Protein AF-A0A6V7W5D6-F1 (afdb_monomer)

Radius of gyration: 20.04 Å; Cα contacts (8 Å, |Δi|>4): 25; chains: 1; bounding box: 35×14×66 Å

pLDDT: mean 73.19, std 17.28, range [36.38, 92.81]

InterPro domains:
  IPR019421 7TM GPCR, serpentine receptor class d (Srd) [PF10317] (8-69)

Foldseek 3Di:
DVVLVVVLVVLVVVLVVLLVVLVVLLVCLVPPDDPVCVVVSVVSNVVSVVSNVVSVCCNVPPPNPPPPPPDPDPVVVVPPD

Solvent-accessible surface area (backbone atoms only — not comparable to full-atom values): 4919 Å² total; per-residue (Å²): 102,73,67,59,56,52,53,51,52,52,50,53,52,53,45,53,52,53,47,52,51,38,54,52,48,51,50,48,49,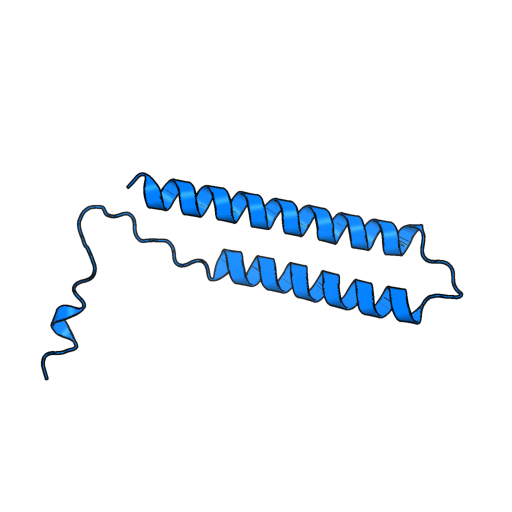74,75,67,64,54,85,90,50,54,68,62,52,50,54,55,49,50,52,40,51,52,49,48,53,48,46,53,50,50,63,68,64,50,73,76,73,72,74,64,74,86,67,78,79,75,67,74,77,79,75,76,124

Sequence (81 aa):
MLKGEIYSTITYCFATFGLFSNLFLIWLILRYTMKEMQVYSKILLQTCFVDIVGICMFVVSQPVFISDNSVGTNWTLYFKL

Structure (mmCIF, N/CA/C/O backbone):
data_AF-A0A6V7W5D6-F1
#
_entry.id   AF-A0A6V7W5D6-F1
#
loop_
_atom_site.group_PDB
_atom_site.id
_atom_site.type_symbol
_atom_site.label_atom_id
_atom_site.label_alt_id
_atom_site.label_comp_id
_atom_site.label_asym_id
_atom_site.label_entity_id
_atom_site.label_seq_id
_atom_site.pdbx_PDB_ins_code
_atom_site.Cartn_x
_atom_site.Cartn_y
_atom_site.Cartn_z
_atom_site.occupancy
_atom_site.B_iso_or_equiv
_atom_site.auth_seq_id
_atom_site.auth_comp_id
_atom_site.auth_asym_id
_atom_site.auth_atom_id
_atom_site.pdbx_PDB_model_num
ATOM 1 N N . MET A 1 1 ? 16.329 6.720 -22.530 1.00 48.94 1 MET A N 1
ATOM 2 C CA . MET A 1 1 ? 16.844 5.921 -21.398 1.00 48.94 1 MET A CA 1
ATOM 3 C C . MET A 1 1 ? 16.644 6.606 -20.041 1.00 48.94 1 MET A C 1
ATOM 5 O O . MET A 1 1 ? 15.739 6.190 -19.338 1.00 48.94 1 MET A O 1
ATOM 9 N N . LEU A 1 2 ? 17.337 7.710 -19.713 1.00 54.19 2 LEU A N 1
ATOM 10 C CA . LEU A 1 2 ? 17.315 8.319 -18.361 1.00 54.19 2 LEU A CA 1
ATOM 11 C C . LEU A 1 2 ? 15.923 8.721 -17.817 1.00 54.19 2 LEU A C 1
ATOM 13 O O . LEU A 1 2 ? 15.661 8.604 -16.626 1.00 54.19 2 LEU A O 1
ATOM 17 N N . LYS A 1 3 ? 15.007 9.193 -18.679 1.00 56.09 3 LYS A N 1
ATOM 18 C CA . LYS A 1 3 ? 13.662 9.617 -18.241 1.00 56.09 3 LYS A CA 1
ATOM 19 C C . LYS A 1 3 ? 12.852 8.450 -17.661 1.00 56.09 3 LYS A C 1
ATOM 21 O O . LYS A 1 3 ? 12.245 8.620 -16.613 1.00 56.09 3 LYS A O 1
ATOM 26 N N . GLY A 1 4 ? 12.875 7.276 -18.297 1.00 63.59 4 GLY A N 1
ATOM 27 C CA . GLY A 1 4 ? 12.085 6.113 -17.867 1.00 63.59 4 GLY A CA 1
ATOM 28 C C . GLY A 1 4 ? 12.515 5.559 -16.506 1.00 63.59 4 GLY A C 1
ATOM 29 O O . GLY A 1 4 ? 11.667 5.241 -15.677 1.00 63.59 4 GLY A O 1
ATOM 30 N N . GLU A 1 5 ? 13.822 5.527 -16.237 1.00 66.00 5 GLU A N 1
ATOM 31 C CA . GLU A 1 5 ? 14.363 5.070 -14.950 1.00 66.00 5 GLU A CA 1
ATOM 32 C C . GLU A 1 5 ? 14.002 6.020 -13.803 1.00 66.00 5 GLU A C 1
ATOM 34 O O . GLU A 1 5 ? 13.633 5.574 -12.716 1.00 66.00 5 GLU A O 1
ATOM 39 N N . ILE A 1 6 ? 14.032 7.331 -14.058 1.00 72.44 6 ILE A N 1
ATOM 40 C CA . ILE A 1 6 ? 13.629 8.345 -13.078 1.00 72.44 6 ILE A CA 1
ATOM 41 C C . ILE A 1 6 ?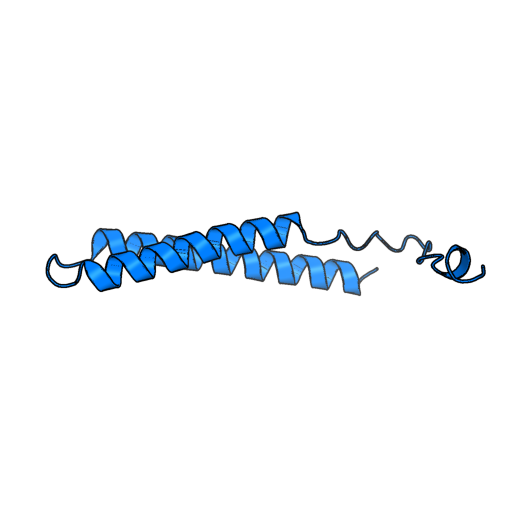 12.131 8.219 -12.761 1.00 72.44 6 ILE A C 1
ATOM 43 O O . ILE A 1 6 ? 11.760 8.223 -11.589 1.00 72.44 6 ILE A O 1
ATOM 47 N N . TYR A 1 7 ? 11.268 8.039 -13.771 1.00 72.12 7 TYR A N 1
ATOM 48 C CA . TYR A 1 7 ? 9.829 7.835 -13.547 1.00 72.12 7 TYR A CA 1
ATOM 49 C C . TYR A 1 7 ? 9.536 6.550 -12.766 1.00 72.12 7 TYR A C 1
ATOM 51 O O . TYR A 1 7 ? 8.727 6.580 -11.837 1.00 72.12 7 TYR A O 1
ATOM 59 N N . SER A 1 8 ? 10.215 5.447 -13.088 1.00 72.06 8 SER A N 1
ATOM 60 C CA . SER A 1 8 ? 10.076 4.191 -12.343 1.00 72.06 8 SER A CA 1
ATOM 61 C C . SER A 1 8 ? 10.496 4.373 -10.880 1.00 72.06 8 SER A C 1
ATOM 63 O O . SER A 1 8 ? 9.727 4.083 -9.964 1.00 72.06 8 SER A O 1
ATOM 65 N N . THR A 1 9 ? 11.661 4.984 -10.648 1.00 79.31 9 THR A N 1
ATOM 66 C CA . THR A 1 9 ? 12.194 5.236 -9.300 1.00 79.31 9 THR A CA 1
ATOM 67 C C . THR A 1 9 ? 11.254 6.107 -8.466 1.00 79.31 9 THR A C 1
ATOM 69 O O . THR A 1 9 ? 10.937 5.762 -7.329 1.00 79.31 9 THR A O 1
ATOM 72 N N . ILE A 1 10 ? 10.751 7.213 -9.028 1.00 81.19 10 ILE A N 1
ATOM 73 C CA . ILE A 1 10 ? 9.791 8.091 -8.343 1.00 81.19 10 ILE A CA 1
ATOM 74 C C . ILE A 1 10 ? 8.518 7.316 -7.990 1.00 81.19 10 ILE A C 1
ATOM 76 O O . ILE A 1 10 ? 8.032 7.419 -6.864 1.00 81.19 10 ILE A O 1
ATOM 80 N N . THR A 1 11 ? 7.999 6.505 -8.913 1.00 80.88 11 THR A N 1
ATOM 81 C CA . THR A 1 11 ? 6.760 5.755 -8.672 1.00 80.88 11 THR A CA 1
ATOM 82 C C . THR A 1 11 ? 6.935 4.704 -7.573 1.00 80.88 11 THR A C 1
ATOM 84 O O . THR A 1 11 ? 6.078 4.589 -6.697 1.00 80.88 11 THR A O 1
ATOM 87 N N . TYR A 1 12 ? 8.072 4.003 -7.536 1.00 81.62 12 TYR A N 1
ATOM 88 C CA . TYR A 1 12 ? 8.413 3.088 -6.442 1.00 81.62 12 TYR A CA 1
ATOM 89 C C . TYR A 1 12 ? 8.558 3.804 -5.088 1.00 81.62 12 TYR A C 1
ATOM 91 O O . TYR A 1 12 ? 8.085 3.295 -4.067 1.00 81.62 12 TYR A O 1
ATOM 99 N N . CYS A 1 13 ? 9.153 4.999 -5.059 1.00 84.75 13 CYS A N 1
ATOM 100 C CA . CYS A 1 13 ? 9.252 5.809 -3.841 1.00 84.75 13 CYS A CA 1
ATOM 101 C C . CYS A 1 13 ? 7.871 6.245 -3.324 1.00 84.75 13 CYS A C 1
ATOM 103 O O . CYS A 1 13 ? 7.589 6.120 -2.133 1.00 84.75 13 CYS A O 1
ATOM 105 N N . PHE A 1 14 ? 6.976 6.700 -4.206 1.00 85.75 14 PHE A N 1
ATOM 106 C CA . PHE A 1 14 ? 5.607 7.058 -3.820 1.00 85.75 14 PHE A CA 1
ATOM 107 C C . PHE A 1 14 ? 4.806 5.845 -3.335 1.00 85.75 14 PHE A C 1
ATOM 109 O O . PHE A 1 14 ? 4.108 5.937 -2.326 1.00 85.75 14 PHE A O 1
ATOM 116 N N . ALA A 1 15 ? 4.939 4.697 -4.006 1.00 85.31 15 ALA A N 1
ATOM 117 C CA . ALA A 1 15 ? 4.258 3.468 -3.612 1.00 85.31 15 ALA A CA 1
ATOM 118 C C . ALA A 1 15 ? 4.714 2.968 -2.233 1.00 85.31 15 ALA A C 1
ATOM 120 O O . ALA A 1 15 ? 3.886 2.640 -1.383 1.00 85.31 15 ALA A O 1
ATOM 121 N N . THR A 1 16 ? 6.024 2.951 -1.978 1.00 86.75 16 THR A N 1
ATOM 122 C CA . THR A 1 16 ? 6.570 2.523 -0.680 1.00 86.75 16 THR A CA 1
ATOM 123 C C . THR A 1 16 ? 6.188 3.482 0.449 1.00 86.75 16 THR A C 1
ATOM 125 O O . THR A 1 16 ? 5.781 3.023 1.517 1.00 86.75 16 THR A O 1
ATOM 128 N N . PHE A 1 17 ? 6.211 4.799 0.212 1.00 90.44 17 PHE A N 1
ATOM 129 C CA . PHE A 1 17 ? 5.747 5.793 1.185 1.00 90.44 17 PHE A CA 1
ATOM 130 C C . PHE A 1 17 ? 4.241 5.678 1.480 1.00 90.44 17 PHE A C 1
ATOM 132 O O . PHE A 1 17 ? 3.824 5.744 2.641 1.00 90.44 17 PHE A O 1
ATOM 139 N N . GLY A 1 18 ? 3.423 5.460 0.446 1.00 88.00 18 GLY A N 1
ATOM 140 C CA . GLY A 1 18 ? 1.980 5.256 0.579 1.00 88.00 18 GLY A CA 1
ATOM 141 C C . GLY A 1 18 ? 1.629 3.983 1.354 1.00 88.00 18 GLY A C 1
ATOM 142 O O . GLY A 1 18 ? 0.762 4.014 2.228 1.00 88.00 18 GLY A O 1
ATOM 143 N N . LEU A 1 19 ? 2.342 2.879 1.106 1.00 89.00 19 LEU A N 1
ATOM 144 C CA . LEU A 1 19 ? 2.184 1.636 1.868 1.00 89.00 19 LEU A CA 1
ATOM 145 C C . LEU A 1 19 ? 2.578 1.818 3.335 1.00 89.00 19 LEU A C 1
ATOM 147 O O . LEU A 1 19 ? 1.824 1.427 4.226 1.00 89.00 19 LEU A O 1
ATOM 151 N N . PHE A 1 20 ? 3.729 2.442 3.594 1.00 91.94 20 PHE A N 1
ATOM 152 C CA . PHE A 1 20 ? 4.199 2.691 4.955 1.00 91.94 20 PHE A CA 1
ATOM 153 C C . PHE A 1 20 ? 3.200 3.535 5.755 1.00 91.94 20 PHE A C 1
ATOM 155 O O . PHE A 1 20 ? 2.845 3.181 6.880 1.00 91.94 20 PHE A O 1
ATOM 162 N N . SER A 1 21 ? 2.695 4.613 5.153 1.00 90.25 21 SER A N 1
ATOM 163 C CA . SER A 1 21 ? 1.746 5.522 5.800 1.00 90.25 21 SER A CA 1
ATOM 164 C C . SER A 1 21 ? 0.412 4.838 6.115 1.00 90.25 21 SER A C 1
ATOM 166 O O . SER A 1 21 ? -0.114 5.001 7.215 1.00 90.25 21 SER A O 1
ATOM 168 N N . ASN A 1 22 ? -0.109 4.016 5.197 1.00 89.06 22 ASN A N 1
ATOM 169 C CA . ASN A 1 22 ? -1.347 3.262 5.415 1.00 89.06 22 ASN A CA 1
ATOM 170 C C . ASN A 1 22 ? -1.199 2.176 6.493 1.00 89.06 22 ASN A C 1
ATOM 172 O O . ASN A 1 22 ? -2.087 2.016 7.330 1.00 89.06 22 ASN A O 1
ATOM 176 N N . LEU A 1 23 ? -0.060 1.476 6.543 1.00 90.25 23 LEU A 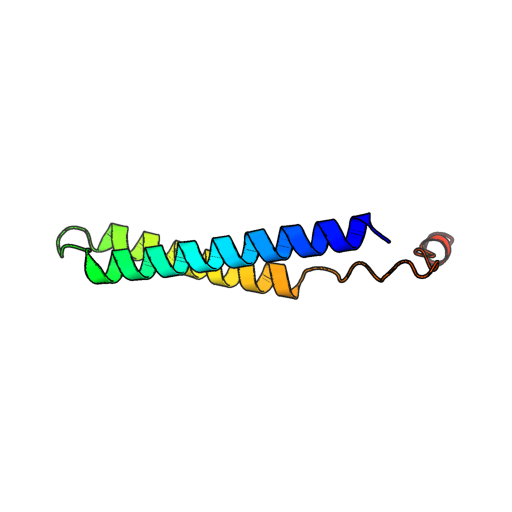N 1
ATOM 177 C CA . LEU A 1 23 ? 0.235 0.523 7.621 1.00 90.25 23 LEU A CA 1
ATOM 178 C C . LEU A 1 23 ? 0.363 1.221 8.980 1.00 90.25 23 LEU A C 1
ATOM 180 O O . LEU A 1 23 ? -0.156 0.726 9.983 1.00 90.25 23 LEU A O 1
ATOM 184 N N . PHE A 1 24 ? 1.007 2.388 9.010 1.00 91.62 24 PHE A N 1
ATOM 185 C CA . PHE A 1 24 ? 1.108 3.206 10.214 1.00 91.62 24 PHE A CA 1
ATOM 186 C C . PHE A 1 24 ? -0.269 3.686 10.694 1.00 91.62 24 PHE A C 1
ATOM 188 O O . PHE A 1 24 ? -0.554 3.618 11.891 1.00 91.62 24 PHE A O 1
ATOM 195 N N . LEU A 1 25 ? -1.159 4.088 9.778 1.00 89.50 25 LEU A N 1
ATOM 196 C CA . LEU A 1 25 ? -2.534 4.462 10.115 1.00 89.50 25 LEU A CA 1
ATOM 197 C C . LEU A 1 25 ? -3.310 3.286 10.715 1.00 89.50 25 LEU A C 1
ATOM 199 O O . LEU A 1 25 ? -3.923 3.442 11.766 1.00 89.50 25 LEU A O 1
ATOM 203 N N . ILE A 1 26 ? -3.248 2.102 10.099 1.00 90.62 26 ILE A N 1
ATOM 204 C CA . ILE A 1 26 ? -3.901 0.892 10.627 1.00 90.62 26 ILE A CA 1
ATOM 205 C C . ILE A 1 26 ? -3.392 0.585 12.039 1.00 90.62 26 ILE A C 1
ATOM 207 O O . ILE A 1 26 ? -4.182 0.292 12.938 1.00 90.62 26 ILE A O 1
ATOM 211 N N . TRP A 1 27 ? -2.082 0.702 12.260 1.00 89.19 27 TRP A N 1
ATOM 212 C CA . TRP A 1 27 ? -1.490 0.506 13.578 1.00 89.19 27 TRP A CA 1
ATOM 213 C C . TRP A 1 27 ? -1.999 1.523 14.611 1.00 89.19 27 TRP A C 1
ATOM 215 O O . TRP A 1 27 ? -2.363 1.135 15.724 1.00 89.19 27 TRP A O 1
ATOM 225 N N . LEU A 1 28 ? -2.095 2.806 14.246 1.00 88.69 28 LEU A N 1
ATOM 226 C CA . LEU A 1 28 ? -2.670 3.843 15.109 1.00 88.69 28 LEU A CA 1
ATOM 227 C C . LEU A 1 28 ? -4.143 3.575 15.421 1.00 88.69 28 LEU A C 1
ATOM 229 O O . LEU A 1 28 ? -4.547 3.666 16.580 1.00 88.69 28 LEU A O 1
ATOM 233 N N . ILE A 1 29 ? -4.930 3.201 14.412 1.00 87.38 29 ILE A N 1
ATOM 234 C CA . ILE A 1 29 ? -6.350 2.877 14.558 1.00 87.38 29 ILE A CA 1
ATOM 235 C C . ILE A 1 29 ? -6.521 1.719 15.545 1.00 87.38 29 ILE A C 1
ATOM 237 O O . ILE A 1 29 ? -7.332 1.825 16.464 1.00 87.38 29 ILE A O 1
ATOM 241 N N . LEU A 1 30 ? -5.737 0.646 15.411 1.00 85.38 30 LEU A N 1
ATOM 242 C CA . LEU A 1 30 ? -5.808 -0.511 16.307 1.00 85.38 30 LEU A CA 1
ATOM 243 C C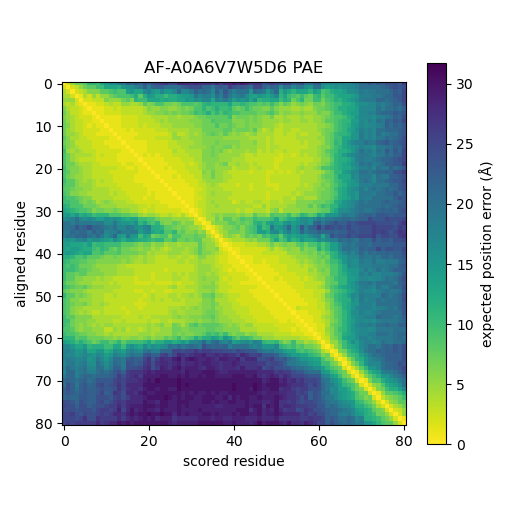 . LEU A 1 30 ? -5.372 -0.181 17.739 1.00 85.38 30 LEU A C 1
ATOM 245 O O . LEU A 1 30 ? -5.955 -0.703 18.686 1.00 85.38 30 LEU A O 1
ATOM 249 N N . ARG A 1 31 ? -4.357 0.673 17.912 1.00 85.62 31 ARG A N 1
ATOM 250 C CA . ARG A 1 31 ? -3.789 0.976 19.233 1.00 85.62 31 ARG A CA 1
ATOM 251 C C . ARG A 1 31 ? -4.566 2.044 20.007 1.00 85.62 31 ARG A C 1
ATOM 253 O O . ARG A 1 31 ? -4.616 1.966 21.231 1.00 85.62 31 ARG A O 1
ATOM 260 N N . TYR A 1 32 ? -5.147 3.027 19.319 1.00 81.94 32 TYR A N 1
ATOM 261 C CA . TYR A 1 32 ? -5.721 4.228 19.940 1.00 81.94 32 TYR A CA 1
ATOM 262 C C . TYR A 1 32 ? -7.233 4.414 19.721 1.00 81.94 32 TYR A C 1
ATOM 264 O O . TYR A 1 32 ? -7.798 5.374 20.245 1.00 81.94 32 TYR A O 1
ATOM 272 N N . THR A 1 33 ? -7.931 3.524 19.000 1.00 74.44 33 THR A N 1
ATOM 273 C CA . THR A 1 33 ? -9.398 3.634 18.854 1.00 74.44 33 THR A CA 1
ATOM 274 C C . THR A 1 33 ? -10.109 3.392 20.191 1.00 74.44 33 THR A C 1
ATOM 276 O O . THR A 1 33 ? -10.148 2.276 20.709 1.00 74.44 33 THR A O 1
ATOM 279 N N . MET A 1 34 ? -10.747 4.439 20.716 1.00 67.75 34 MET A N 1
ATOM 280 C CA . MET A 1 34 ? -11.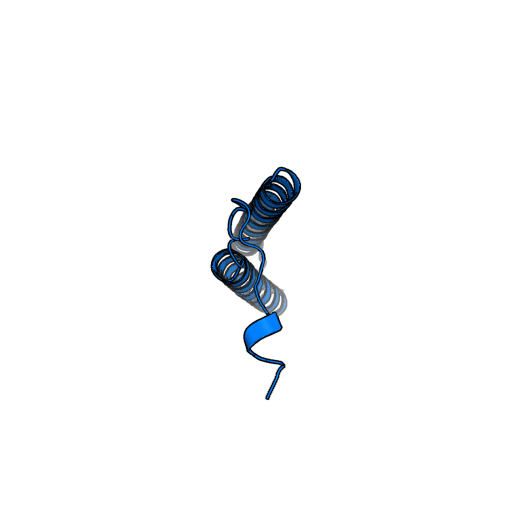683 4.378 21.844 1.00 67.75 34 MET A CA 1
ATOM 281 C C . MET A 1 34 ? -13.030 3.778 21.396 1.00 67.75 34 MET A C 1
ATOM 283 O O . MET A 1 34 ? -13.501 4.053 20.290 1.00 67.75 34 MET A O 1
ATOM 287 N N . LYS A 1 35 ? -13.686 2.982 22.259 1.00 63.78 35 LYS A N 1
ATOM 288 C CA . LYS A 1 35 ? -14.930 2.240 21.937 1.00 63.78 35 LYS A CA 1
ATOM 289 C C . LYS A 1 35 ? -16.106 3.110 21.460 1.00 63.78 35 LYS A C 1
ATOM 291 O O . LYS A 1 35 ? -16.974 2.592 20.768 1.00 63.78 35 LYS A O 1
ATOM 296 N N . GLU A 1 36 ? -16.111 4.399 21.775 1.00 68.62 36 GLU A N 1
ATOM 297 C CA . GLU A 1 36 ? -17.15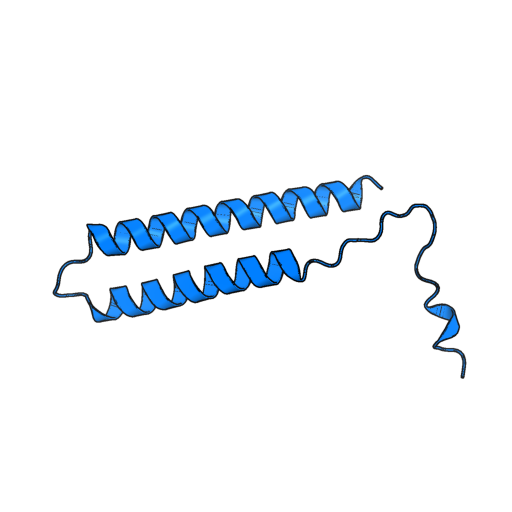6 5.351 21.374 1.00 68.62 36 GLU A CA 1
ATOM 298 C C . GLU A 1 36 ? -17.115 5.712 19.872 1.00 68.62 36 GLU A C 1
ATOM 300 O O . GLU A 1 36 ? -18.137 6.066 19.295 1.00 68.62 36 GLU A O 1
ATOM 305 N N . MET A 1 37 ? -15.963 5.587 19.193 1.00 70.62 37 MET A N 1
ATOM 306 C CA . MET A 1 37 ? -15.778 6.053 17.800 1.00 70.62 37 MET A CA 1
ATOM 307 C C . MET A 1 37 ? -15.612 4.917 16.777 1.00 70.62 37 MET A C 1
ATOM 309 O O . MET A 1 37 ? -14.977 5.076 15.731 1.00 70.62 37 MET A O 1
ATOM 313 N N . GLN A 1 38 ? -16.194 3.748 17.055 1.00 71.88 38 GLN A N 1
ATOM 314 C CA . GLN A 1 38 ? -15.981 2.547 16.238 1.00 71.88 38 GLN A CA 1
ATOM 315 C C . GLN A 1 38 ? -16.448 2.676 14.782 1.00 71.88 38 GLN A C 1
ATOM 317 O O . GLN A 1 38 ? -15.873 2.028 13.911 1.00 71.88 38 GLN A O 1
ATOM 322 N N . VAL A 1 39 ? -17.459 3.499 14.489 1.00 78.44 39 VAL A N 1
ATOM 323 C CA . VAL A 1 39 ? -17.967 3.662 13.113 1.00 78.44 39 VAL A CA 1
ATOM 324 C C . VAL A 1 39 ? -16.943 4.384 12.232 1.00 78.44 39 VAL A C 1
ATOM 326 O O . VAL A 1 39 ? -16.599 3.883 11.164 1.00 78.44 39 VAL A O 1
ATOM 329 N N . TYR A 1 40 ? -16.388 5.503 12.707 1.00 78.38 40 TYR A N 1
ATOM 330 C CA . TYR A 1 40 ? -15.362 6.261 11.980 1.00 78.38 40 TYR A CA 1
ATOM 331 C C . TYR A 1 40 ? -14.082 5.447 11.780 1.00 78.38 40 TYR A C 1
ATOM 333 O O . TYR A 1 40 ? -13.538 5.407 10.681 1.00 78.38 40 TYR A O 1
ATOM 341 N N . SER A 1 41 ? -13.649 4.740 12.825 1.00 81.38 41 SER A N 1
ATOM 342 C CA . SER A 1 41 ? -12.484 3.851 12.790 1.00 81.38 41 SER A CA 1
ATOM 343 C C . SER A 1 41 ? -12.615 2.759 11.715 1.00 81.38 41 SER A C 1
ATOM 345 O O . SER A 1 41 ? -11.671 2.502 10.968 1.00 81.38 41 SER A O 1
ATOM 347 N N . LYS A 1 42 ? -13.811 2.175 11.550 1.00 83.81 42 LYS A N 1
ATOM 348 C CA . LYS A 1 42 ? -14.078 1.163 10.514 1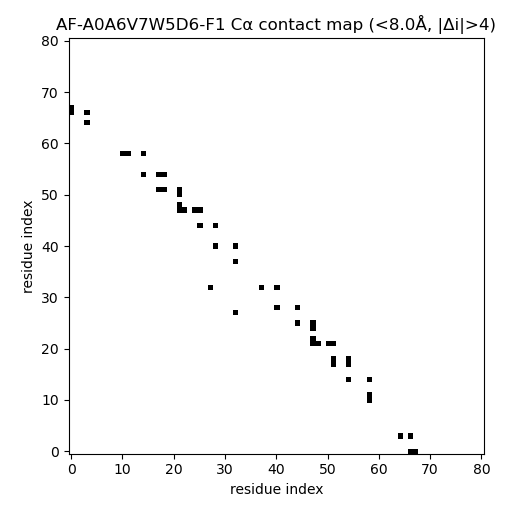.00 83.81 42 LYS A CA 1
ATOM 349 C C . LYS A 1 42 ? -14.052 1.723 9.092 1.00 83.81 42 LYS A C 1
ATOM 351 O O . LYS A 1 42 ? -13.521 1.056 8.209 1.00 83.81 42 LYS A O 1
ATOM 356 N N . ILE A 1 43 ? -14.590 2.924 8.872 1.00 87.69 43 ILE A N 1
ATOM 357 C CA . ILE A 1 43 ? -14.547 3.583 7.555 1.00 87.69 43 ILE A CA 1
ATOM 358 C C . ILE A 1 43 ? -13.094 3.907 7.186 1.00 87.69 43 ILE A C 1
ATOM 360 O O . ILE A 1 43 ? -12.662 3.607 6.077 1.00 87.69 43 ILE A O 1
ATOM 364 N N . LEU A 1 44 ? -12.322 4.433 8.142 1.00 87.44 44 LEU A N 1
ATOM 365 C CA . LEU A 1 44 ? -10.907 4.756 7.946 1.00 87.44 44 LEU A CA 1
ATOM 366 C C . LEU A 1 44 ? -10.071 3.499 7.639 1.00 87.44 44 LEU A C 1
ATOM 368 O O . LEU A 1 44 ? -9.185 3.515 6.786 1.00 87.44 44 LEU A O 1
ATOM 372 N N . LEU A 1 45 ? -10.390 2.377 8.291 1.00 87.38 45 LEU A N 1
ATOM 373 C CA . LEU A 1 45 ? -9.748 1.091 8.027 1.00 87.38 45 LEU A CA 1
ATOM 374 C C . LEU A 1 45 ? -10.083 0.553 6.625 1.00 87.38 45 LEU A C 1
ATOM 376 O O . LEU A 1 45 ? -9.206 0.014 5.952 1.00 87.38 45 LEU A O 1
ATOM 380 N N . GLN A 1 46 ? -11.327 0.725 6.162 1.00 87.62 46 GLN A N 1
ATOM 381 C CA . GLN A 1 46 ? -11.722 0.358 4.798 1.00 87.62 46 GLN A CA 1
ATOM 382 C C . GLN A 1 46 ? -10.971 1.180 3.749 1.00 87.62 46 GLN A C 1
ATOM 384 O O . GLN A 1 46 ? -10.471 0.601 2.787 1.00 87.62 46 GLN A O 1
ATOM 389 N N . THR A 1 47 ? -10.836 2.495 3.941 1.00 89.94 47 THR A N 1
ATOM 390 C CA . THR A 1 47 ? -10.080 3.344 3.009 1.00 89.94 47 THR A CA 1
ATOM 391 C C . THR A 1 47 ? -8.601 2.970 2.972 1.00 89.94 47 THR A C 1
ATOM 393 O O . THR A 1 47 ? -8.056 2.827 1.885 1.00 89.94 47 THR A O 1
ATOM 396 N N . CYS A 1 48 ? -7.973 2.680 4.121 1.00 90.69 48 CYS A N 1
ATOM 397 C CA . CYS A 1 48 ? -6.586 2.199 4.142 1.00 90.69 48 CYS A CA 1
ATOM 398 C C . CYS A 1 48 ? -6.415 0.853 3.422 1.00 90.69 48 CYS A C 1
ATOM 400 O O . CYS A 1 48 ? -5.399 0.629 2.768 1.00 90.69 48 CYS A O 1
ATOM 402 N N . PHE A 1 49 ? -7.396 -0.050 3.517 1.00 89.75 49 PHE A N 1
ATOM 403 C CA . PHE A 1 49 ? -7.348 -1.321 2.794 1.00 89.75 49 PHE A CA 1
ATOM 404 C C . PHE A 1 49 ? -7.465 -1.120 1.279 1.00 89.75 49 PHE A C 1
ATOM 406 O O . PHE A 1 49 ? -6.688 -1.696 0.518 1.00 89.75 49 PHE A O 1
ATOM 413 N N . VAL A 1 50 ? -8.402 -0.272 0.842 1.00 92.81 50 VAL A N 1
ATOM 414 C CA . VAL A 1 50 ? -8.567 0.080 -0.575 1.00 92.81 50 VAL A CA 1
ATOM 415 C C . VAL A 1 50 ? -7.313 0.764 -1.118 1.00 92.81 50 VAL A C 1
ATOM 417 O O . VAL A 1 50 ? -6.883 0.415 -2.212 1.00 92.81 50 VAL A O 1
ATOM 420 N N . ASP A 1 51 ? -6.679 1.650 -0.350 1.00 89.44 51 ASP A N 1
ATOM 421 C CA . ASP A 1 51 ? -5.433 2.307 -0.752 1.00 89.44 51 ASP A CA 1
ATOM 422 C C . ASP A 1 51 ? -4.277 1.315 -0.906 1.00 89.44 51 ASP A C 1
ATOM 424 O O . ASP A 1 51 ? -3.555 1.371 -1.899 1.00 89.44 51 ASP A O 1
ATOM 428 N N . ILE A 1 52 ? -4.108 0.365 0.022 1.00 89.75 52 ILE A N 1
ATOM 429 C CA . ILE A 1 52 ? -3.079 -0.682 -0.103 1.00 89.75 52 ILE A CA 1
ATOM 430 C C . ILE A 1 52 ? -3.312 -1.509 -1.373 1.00 89.75 52 ILE A C 1
ATOM 432 O O . ILE A 1 52 ? -2.379 -1.732 -2.143 1.00 89.75 52 ILE A O 1
ATOM 436 N N . VAL A 1 53 ? -4.556 -1.933 -1.622 1.00 90.50 53 VAL A N 1
ATOM 437 C CA . VAL A 1 53 ? -4.913 -2.685 -2.835 1.00 90.50 53 VAL A CA 1
ATOM 438 C C . VAL A 1 53 ? -4.678 -1.841 -4.088 1.00 90.50 53 VAL A C 1
ATOM 440 O O . VAL A 1 53 ? -4.107 -2.338 -5.056 1.00 90.50 53 VAL A O 1
ATOM 443 N N . GLY A 1 54 ? -5.063 -0.566 -4.063 1.00 88.94 54 GLY A N 1
ATOM 444 C CA . GLY A 1 54 ? -4.866 0.382 -5.154 1.00 88.94 54 GLY A CA 1
ATOM 445 C C . GLY A 1 54 ? -3.390 0.577 -5.481 1.00 88.94 54 GLY A C 1
ATOM 446 O O . GLY A 1 54 ? -3.010 0.450 -6.641 1.00 88.94 54 GLY A O 1
ATOM 447 N N . ILE A 1 55 ? -2.541 0.790 -4.472 1.00 88.25 55 ILE A N 1
ATOM 448 C CA . ILE A 1 55 ? -1.089 0.923 -4.646 1.00 88.25 55 ILE A CA 1
ATOM 449 C C . ILE A 1 55 ? -0.494 -0.376 -5.202 1.00 88.25 55 ILE A C 1
ATOM 451 O O . ILE A 1 55 ? 0.288 -0.323 -6.148 1.00 88.25 55 ILE A O 1
ATOM 455 N N . CYS A 1 56 ? -0.887 -1.543 -4.684 1.00 84.75 56 CYS A N 1
ATOM 456 C CA . CYS A 1 56 ? -0.427 -2.834 -5.204 1.00 84.75 56 CYS A CA 1
ATOM 457 C C . CYS A 1 56 ? -0.818 -3.030 -6.674 1.00 84.75 56 CYS A C 1
ATOM 459 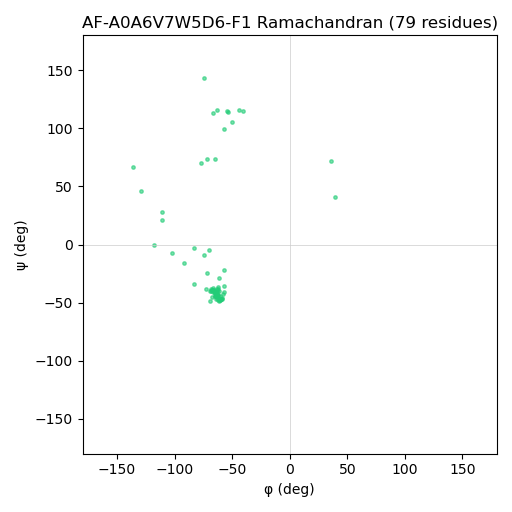O O . CYS A 1 56 ? 0.029 -3.368 -7.499 1.00 84.75 56 CYS A O 1
ATOM 461 N N . MET A 1 57 ? -2.080 -2.768 -7.021 1.00 86.38 57 MET A N 1
ATOM 462 C CA . MET A 1 57 ? -2.561 -2.840 -8.401 1.00 86.38 57 MET A CA 1
ATOM 463 C C . MET A 1 57 ? -1.838 -1.831 -9.290 1.00 86.38 57 MET A C 1
ATOM 465 O O . MET A 1 57 ? -1.497 -2.163 -10.418 1.00 86.38 57 MET A O 1
ATOM 469 N N . PHE A 1 58 ? -1.548 -0.630 -8.794 1.00 83.19 58 PHE A N 1
ATOM 470 C CA . PHE A 1 58 ? -0.832 0.407 -9.536 1.00 83.19 58 PHE A CA 1
ATOM 471 C C . PHE A 1 58 ? 0.637 0.043 -9.788 1.00 83.19 58 PHE A C 1
ATOM 473 O O . PHE A 1 58 ? 1.155 0.288 -10.871 1.00 83.19 58 PHE A O 1
ATOM 480 N N . VAL A 1 59 ? 1.313 -0.587 -8.824 1.00 78.94 59 VAL A N 1
ATOM 481 C CA . VAL A 1 59 ? 2.686 -1.094 -8.999 1.00 78.94 59 VAL A CA 1
ATOM 482 C C . VAL A 1 59 ? 2.725 -2.283 -9.960 1.00 78.94 59 VAL A C 1
ATOM 484 O O . VAL A 1 59 ? 3.625 -2.359 -10.786 1.00 78.94 59 VAL A O 1
ATOM 487 N N . VAL A 1 60 ? 1.749 -3.193 -9.898 1.00 76.94 60 VAL A N 1
ATOM 488 C CA . VAL A 1 60 ? 1.681 -4.358 -10.802 1.00 76.94 60 VAL A CA 1
ATOM 489 C C . VAL A 1 60 ? 1.273 -3.957 -12.221 1.00 76.94 60 VAL A C 1
ATOM 491 O O . VAL A 1 60 ? 1.787 -4.506 -13.190 1.00 76.94 60 VAL A O 1
ATOM 494 N N . SER A 1 61 ? 0.349 -3.006 -12.350 1.00 75.62 61 SER A N 1
ATOM 495 C CA . SER A 1 61 ? -0.129 -2.505 -13.643 1.00 75.62 61 SER A CA 1
ATOM 496 C C . SER A 1 61 ? 0.768 -1.438 -14.251 1.00 75.62 61 SER A C 1
ATOM 498 O O . SER A 1 61 ? 0.483 -1.017 -15.373 1.00 75.62 61 SER A O 1
ATOM 500 N N . GLN A 1 62 ? 1.837 -1.009 -13.561 1.00 64.62 62 GLN A N 1
ATOM 501 C CA . GLN A 1 62 ? 2.821 -0.116 -14.158 1.00 64.62 62 GLN A CA 1
ATOM 502 C C . GLN A 1 62 ? 3.303 -0.758 -15.460 1.00 64.62 62 GLN A C 1
ATOM 504 O O . GLN A 1 62 ? 3.925 -1.826 -15.422 1.00 64.62 62 GLN A O 1
ATOM 509 N N . PRO A 1 63 ? 3.017 -0.141 -16.621 1.00 57.75 63 PRO A N 1
ATOM 510 C CA . PRO A 1 63 ? 3.591 -0.611 -17.855 1.00 57.75 63 PRO A CA 1
ATOM 511 C C . PRO A 1 63 ? 5.088 -0.418 -17.679 1.00 57.75 63 PRO A C 1
ATOM 513 O O . PRO A 1 63 ? 5.556 0.709 -17.502 1.00 57.75 63 PRO A O 1
ATOM 516 N N . VAL A 1 64 ? 5.837 -1.521 -17.675 1.00 56.38 64 VAL A N 1
ATOM 517 C CA . VAL A 1 64 ? 7.275 -1.473 -17.913 1.00 56.38 64 VAL A CA 1
ATOM 518 C C . VAL A 1 64 ? 7.406 -0.645 -19.178 1.00 56.38 64 VAL A C 1
ATOM 520 O O . VAL A 1 64 ? 7.028 -1.104 -20.256 1.00 56.38 64 VAL A O 1
ATOM 523 N N . PHE A 1 65 ? 7.841 0.610 -19.043 1.00 50.88 65 PHE A N 1
ATOM 524 C CA . PHE A 1 65 ? 8.327 1.367 -20.176 1.00 50.88 65 PHE A CA 1
ATOM 525 C C . PHE A 1 65 ? 9.446 0.496 -20.712 1.00 50.88 65 PHE A C 1
ATOM 527 O O . PHE A 1 65 ? 10.514 0.407 -20.105 1.00 50.88 65 PHE A O 1
ATOM 534 N N . ILE A 1 66 ? 9.118 -0.255 -21.766 1.00 49.16 66 ILE A N 1
ATOM 535 C CA . ILE A 1 66 ? 10.047 -1.049 -22.543 1.00 49.16 66 ILE A CA 1
ATOM 536 C C . ILE A 1 66 ? 11.238 -0.133 -22.729 1.00 49.16 66 ILE A C 1
ATOM 538 O O . ILE A 1 66 ? 11.101 0.970 -23.258 1.00 49.16 66 ILE A O 1
ATOM 542 N N . SER A 1 67 ? 12.361 -0.560 -22.155 1.00 42.34 67 SER A N 1
ATOM 543 C CA . SER A 1 67 ? 13.654 0.064 -22.350 1.00 42.34 67 SER A CA 1
ATOM 544 C C . SER A 1 67 ? 13.747 0.419 -23.824 1.00 42.34 67 SER A C 1
ATOM 546 O O . SER A 1 67 ? 13.728 -0.485 -24.662 1.00 42.34 67 SER A O 1
ATOM 548 N N . ASP A 1 68 ? 13.806 1.712 -24.145 1.00 45.25 68 ASP A N 1
ATOM 549 C CA . ASP A 1 68 ? 14.236 2.175 -25.458 1.00 45.25 68 ASP A CA 1
ATOM 550 C C . ASP A 1 68 ? 15.712 1.791 -25.622 1.00 45.25 68 ASP A C 1
ATOM 552 O O . ASP A 1 68 ? 16.617 2.623 -25.596 1.00 45.25 68 ASP A O 1
ATOM 556 N N . ASN A 1 69 ? 15.939 0.502 -25.838 1.00 47.44 69 ASN A N 1
ATOM 557 C CA . ASN A 1 69 ? 16.827 0.028 -26.868 1.00 47.44 69 ASN A CA 1
ATOM 558 C C . ASN A 1 69 ? 16.073 0.291 -28.182 1.00 47.44 69 ASN A C 1
ATOM 560 O O . ASN A 1 69 ? 15.499 -0.632 -28.739 1.00 47.44 69 ASN A O 1
ATOM 564 N N . SER A 1 70 ? 15.971 1.551 -28.619 1.00 45.81 70 SER A N 1
ATOM 565 C CA . SER A 1 70 ? 15.686 1.924 -30.016 1.00 45.81 70 SER A CA 1
ATOM 566 C C . SER A 1 70 ? 14.649 1.081 -30.794 1.00 45.81 70 SER A C 1
ATOM 568 O O . SER A 1 70 ? 14.856 0.802 -31.972 1.00 45.81 70 SER A O 1
ATOM 570 N N . VAL A 1 71 ? 13.535 0.675 -30.182 1.00 47.84 71 VAL A N 1
ATOM 571 C CA . VAL A 1 71 ? 12.395 0.062 -30.882 1.00 47.84 71 VAL A CA 1
ATOM 572 C C . VAL A 1 71 ? 11.134 0.700 -30.324 1.00 47.84 71 VAL A C 1
ATOM 574 O O . VAL A 1 71 ? 10.312 0.085 -29.649 1.00 47.84 71 VAL A O 1
ATOM 577 N N . GLY A 1 72 ? 11.012 1.994 -30.613 1.00 45.16 72 GLY A N 1
ATOM 578 C CA . GLY A 1 72 ? 9.740 2.680 -30.538 1.00 45.16 72 GLY A CA 1
ATOM 579 C C . GLY A 1 72 ? 8.731 1.929 -31.401 1.00 45.16 72 GLY A C 1
ATOM 580 O O . GLY A 1 72 ? 8.890 1.814 -32.614 1.00 45.16 72 GLY A O 1
ATOM 581 N N . THR A 1 73 ? 7.717 1.367 -30.750 1.00 45.47 73 THR A N 1
ATOM 582 C CA . THR A 1 73 ? 6.327 1.673 -31.097 1.00 45.47 73 THR A CA 1
ATOM 583 C C . THR A 1 73 ? 6.064 1.905 -32.591 1.00 45.47 73 THR A C 1
ATOM 585 O O . THR A 1 73 ? 5.742 3.010 -33.024 1.00 45.47 73 THR A O 1
ATOM 588 N N . ASN A 1 74 ? 6.112 0.839 -33.396 1.00 45.97 74 ASN A N 1
ATOM 589 C CA . ASN A 1 74 ? 5.550 0.873 -34.744 1.00 45.97 74 ASN A CA 1
ATOM 590 C C . ASN A 1 74 ? 4.013 0.758 -34.670 1.00 45.97 74 ASN A C 1
ATOM 592 O O . ASN A 1 74 ? 3.426 -0.257 -35.037 1.00 45.97 74 ASN A O 1
ATOM 596 N N . TRP A 1 75 ? 3.350 1.814 -34.181 1.00 49.69 75 TRP A N 1
ATOM 597 C CA . TRP A 1 75 ? 1.887 1.977 -34.264 1.00 49.69 75 TRP A CA 1
ATOM 598 C C . TRP A 1 75 ? 1.407 2.252 -35.698 1.00 49.69 75 TRP A C 1
ATOM 600 O O . TRP A 1 75 ? 0.209 2.287 -35.965 1.00 49.69 75 TRP A O 1
ATOM 610 N N . THR A 1 76 ? 2.328 2.407 -36.649 1.00 47.66 76 THR A N 1
ATOM 611 C CA . THR A 1 76 ? 2.037 2.684 -38.060 1.00 47.66 76 THR A CA 1
ATOM 612 C C . THR A 1 76 ? 1.518 1.479 -38.851 1.00 47.66 76 THR A C 1
ATOM 614 O O . THR A 1 76 ? 1.072 1.665 -39.980 1.00 47.66 76 THR A O 1
ATOM 617 N N . LEU A 1 77 ? 1.537 0.260 -38.294 1.00 47.59 77 LEU A N 1
ATOM 618 C CA . LEU A 1 77 ? 1.093 -0.947 -39.011 1.00 47.59 77 LEU A CA 1
ATOM 619 C C . LEU A 1 77 ? -0.398 -1.285 -38.808 1.00 47.59 77 LEU A C 1
ATOM 621 O O . LEU A 1 77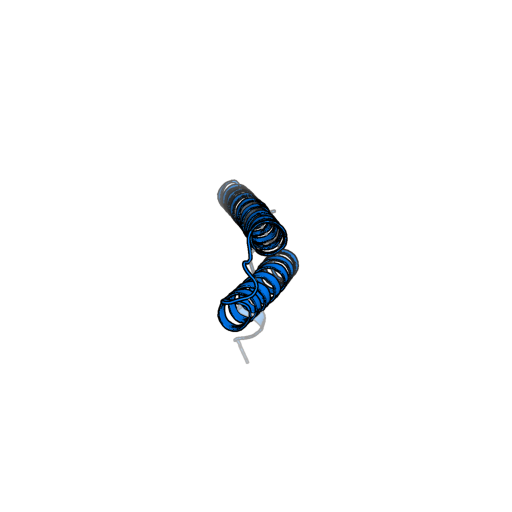 ? -0.957 -2.030 -39.603 1.00 47.59 77 LEU A O 1
ATOM 625 N N . TYR A 1 78 ? -1.060 -0.701 -37.801 1.00 45.91 78 TYR A N 1
ATOM 626 C CA . TYR A 1 78 ? -2.477 -0.972 -37.497 1.00 45.91 78 TYR A CA 1
ATOM 627 C C . TYR A 1 78 ? -3.455 0.118 -37.967 1.00 45.91 78 TYR A C 1
ATOM 629 O O . TYR A 1 78 ? -4.660 -0.093 -37.906 1.00 45.91 78 TYR A O 1
ATOM 637 N N . PHE A 1 79 ? -2.966 1.261 -38.460 1.00 41.94 79 PHE A N 1
ATOM 638 C CA . PHE A 1 79 ? -3.804 2.406 -38.862 1.00 41.94 79 PHE A CA 1
ATOM 639 C C . PHE A 1 79 ? -3.825 2.663 -40.381 1.00 41.94 79 PHE A C 1
ATOM 641 O O . PHE A 1 79 ? -4.101 3.774 -40.828 1.00 41.94 79 PHE A O 1
ATOM 648 N N . LYS A 1 80 ? -3.494 1.643 -41.184 1.00 36.38 80 LYS A N 1
ATOM 649 C CA . LYS A 1 80 ? -3.465 1.719 -42.654 1.00 36.38 80 LYS A CA 1
ATOM 650 C C . LYS A 1 80 ? -4.249 0.579 -43.323 1.00 36.38 80 LYS A C 1
ATOM 652 O O . LYS A 1 80 ? -3.760 -0.047 -44.261 1.00 36.38 80 LYS A O 1
ATOM 657 N N . LEU A 1 81 ? -5.453 0.326 -42.811 1.00 40.06 81 LEU A N 1
ATOM 658 C CA . LEU A 1 81 ? -6.536 -0.364 -43.516 1.00 40.06 81 LEU A CA 1
ATOM 659 C C . LEU A 1 81 ? -7.679 0.628 -43.718 1.00 40.06 81 LEU A C 1
ATOM 661 O O . LEU A 1 81 ? -8.027 1.303 -42.723 1.00 40.06 81 LEU A O 1
#

Organism: Meloidogyne enterolobii (NCBI:txid390850)

Mean predicted aligned error: 11.77 Å

Secondary structure (DSSP, 8-state):
-HHHHHHHHHHHHHHHHHHHHHHHHHHHHHHH--GGGHHHHHHHHHHHHHHHHHHHHHHHS-------SS----GGGSS--

Nearest PDB structures (foldseek):
  4l0r-assembly1_B  TM=7.222E-01  e=4.881E+00  Homo sapiens
  4afl-assembly2_F  TM=6.473E-01  e=9.421E+00  Homo sapiens